Protein AF-A0A8T2SVF7-F1 (afdb_monomer_lite)

Structure (mmCIF, N/CA/C/O backbone):
data_AF-A0A8T2SVF7-F1
#
_entry.id   AF-A0A8T2SVF7-F1
#
loop_
_atom_site.group_PDB
_atom_site.id
_atom_site.type_symbol
_atom_site.label_atom_id
_atom_site.label_alt_id
_atom_site.label_comp_id
_atom_site.label_asym_id
_atom_site.label_entity_id
_atom_site.label_seq_id
_atom_site.pdbx_PDB_ins_code
_atom_site.Cartn_x
_atom_site.Cartn_y
_atom_site.Cartn_z
_atom_site.occupancy
_atom_site.B_iso_or_equiv
_atom_site.auth_seq_id
_atom_site.auth_comp_id
_atom_site.auth_asym_id
_atom_site.auth_atom_id
_atom_site.pdbx_PDB_model_num
ATOM 1 N N . MET A 1 1 ? -9.194 18.052 8.864 1.00 58.59 1 MET A N 1
ATOM 2 C CA . MET A 1 1 ? -9.812 16.775 9.287 1.00 58.59 1 MET A CA 1
ATOM 3 C C . MET A 1 1 ? -8.910 15.650 8.798 1.00 58.59 1 MET A C 1
ATOM 5 O O . MET A 1 1 ? -8.673 15.589 7.601 1.00 58.59 1 MET A O 1
ATOM 9 N N . ARG A 1 2 ? -8.306 14.850 9.688 1.00 80.56 2 ARG A N 1
ATOM 10 C CA . ARG A 1 2 ? -7.405 13.753 9.286 1.00 80.56 2 ARG A CA 1
ATOM 11 C C . ARG A 1 2 ? -8.191 12.448 9.305 1.00 80.56 2 ARG A C 1
ATOM 13 O O . ARG A 1 2 ? -8.723 12.075 10.347 1.00 80.56 2 ARG A O 1
ATOM 20 N N . ILE A 1 3 ? -8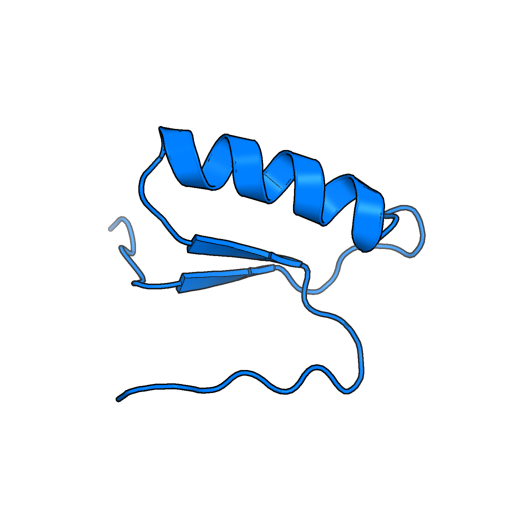.307 11.809 8.148 1.00 79.69 3 ILE A N 1
ATOM 21 C CA . ILE A 1 3 ? -9.029 10.546 7.983 1.00 79.69 3 ILE A CA 1
ATOM 22 C C . ILE A 1 3 ? -8.195 9.440 8.649 1.00 79.69 3 ILE A C 1
ATOM 24 O O . ILE A 1 3 ? -6.974 9.424 8.493 1.00 79.69 3 ILE A O 1
ATOM 28 N N . ARG A 1 4 ? -8.831 8.552 9.422 1.00 81.94 4 ARG A N 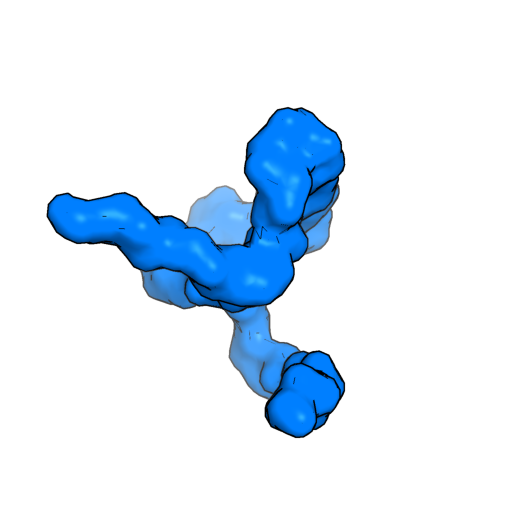1
ATOM 29 C CA . ARG A 1 4 ? -8.178 7.434 10.133 1.00 81.94 4 ARG A CA 1
ATOM 30 C C . ARG A 1 4 ? -8.757 6.093 9.662 1.00 81.94 4 ARG A C 1
ATOM 32 O O . ARG A 1 4 ? -9.562 5.501 10.380 1.00 81.94 4 ARG A O 1
ATOM 39 N N . PRO A 1 5 ? -8.443 5.655 8.432 1.00 86.19 5 PRO A N 1
ATOM 40 C CA . PRO A 1 5 ? -8.947 4.388 7.919 1.00 86.19 5 PRO A CA 1
ATOM 41 C C . PRO A 1 5 ? -8.299 3.207 8.655 1.00 86.19 5 PRO A C 1
ATOM 43 O O . PRO A 1 5 ? -7.165 3.309 9.116 1.00 86.19 5 PRO A O 1
ATOM 46 N N . LYS A 1 6 ? -8.999 2.066 8.722 1.00 84.69 6 LYS A N 1
ATOM 47 C CA . LYS A 1 6 ? -8.423 0.803 9.223 1.00 84.69 6 LYS A CA 1
ATOM 48 C C . LYS A 1 6 ? -7.319 0.270 8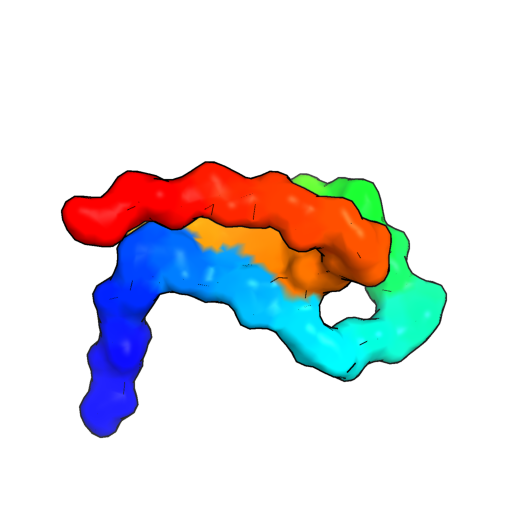.291 1.00 84.69 6 LYS A C 1
ATOM 50 O O . LYS A 1 6 ? -6.349 -0.310 8.761 1.00 84.69 6 LYS A O 1
ATOM 55 N N . ARG A 1 7 ? -7.475 0.486 6.979 1.00 87.62 7 ARG A N 1
ATOM 56 C CA . ARG A 1 7 ? -6.525 0.133 5.915 1.00 87.62 7 ARG A CA 1
ATOM 57 C C . ARG A 1 7 ? -6.583 1.180 4.804 1.00 87.62 7 ARG A C 1
ATOM 59 O O . ARG A 1 7 ? -7.679 1.626 4.465 1.00 87.62 7 ARG A O 1
ATOM 66 N N . ALA A 1 8 ? -5.445 1.538 4.215 1.00 89.88 8 ALA A N 1
ATOM 67 C CA . ALA A 1 8 ? -5.371 2.390 3.029 1.00 89.88 8 ALA A CA 1
ATOM 68 C C . ALA A 1 8 ? -4.699 1.659 1.856 1.00 89.88 8 ALA A C 1
ATOM 70 O O . ALA A 1 8 ? -3.654 1.031 2.013 1.00 89.88 8 ALA A O 1
ATOM 71 N N . LEU A 1 9 ? -5.307 1.754 0.672 1.00 90.12 9 LEU A N 1
ATOM 72 C CA . LEU A 1 9 ? -4.754 1.250 -0.585 1.00 90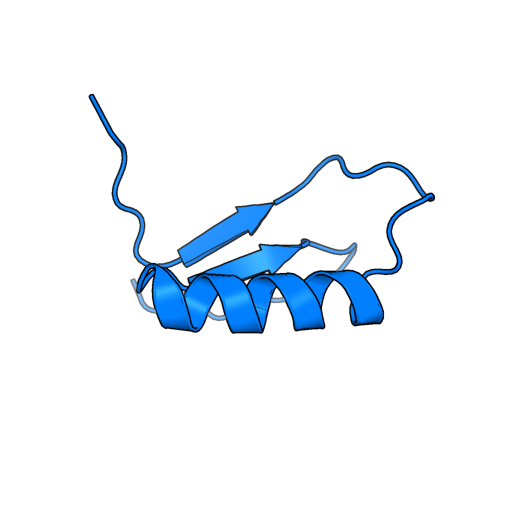.12 9 LEU A CA 1
ATOM 73 C C . LEU A 1 9 ? -4.320 2.443 -1.432 1.00 90.12 9 LEU A C 1
ATOM 75 O O . LEU A 1 9 ? -5.137 3.317 -1.723 1.00 90.12 9 LEU A O 1
ATOM 79 N N . LEU A 1 10 ? -3.046 2.489 -1.808 1.00 88.75 10 LEU A N 1
ATOM 80 C CA . LEU A 1 10 ? -2.500 3.550 -2.649 1.00 88.75 10 LEU A CA 1
ATOM 81 C C . LEU A 1 10 ? -2.578 3.117 -4.119 1.00 88.75 10 LEU A C 1
ATOM 83 O O . LEU A 1 10 ? -2.067 2.063 -4.491 1.00 88.75 10 LEU A O 1
ATOM 87 N N . VAL A 1 11 ? -3.236 3.927 -4.945 1.00 87.12 11 VAL A N 1
ATOM 88 C CA . VAL A 1 11 ? -3.446 3.707 -6.388 1.00 87.12 11 VAL A CA 1
ATOM 89 C C . VAL A 1 11 ? -2.776 4.823 -7.193 1.00 87.12 11 VAL A C 1
ATOM 91 O O . VAL A 1 11 ? -2.429 5.862 -6.635 1.00 87.12 11 VAL A O 1
ATOM 94 N N . GLY A 1 12 ? -2.642 4.640 -8.509 1.00 81.44 12 GLY A N 1
ATOM 95 C CA . GLY A 1 12 ? -2.129 5.685 -9.405 1.00 81.44 12 GLY A CA 1
ATOM 96 C C . GLY A 1 12 ? -0.614 5.889 -9.336 1.00 81.44 12 GLY A C 1
ATOM 97 O O . GLY A 1 12 ? -0.123 6.942 -9.732 1.00 81.44 12 GLY A O 1
ATOM 98 N N . MET A 1 13 ? 0.119 4.894 -8.834 1.00 76.19 13 MET A N 1
ATOM 99 C CA . MET A 1 13 ? 1.574 4.855 -8.936 1.00 76.19 13 MET A CA 1
ATOM 100 C C . MET A 1 13 ? 1.985 4.668 -10.404 1.00 76.19 13 MET A C 1
ATOM 102 O O . MET A 1 13 ? 1.360 3.896 -11.132 1.00 76.19 13 MET A O 1
ATOM 106 N N . THR A 1 14 ? 3.019 5.381 -10.853 1.00 71.00 14 THR A N 1
ATOM 107 C CA . THR A 1 14 ? 3.622 5.175 -12.179 1.0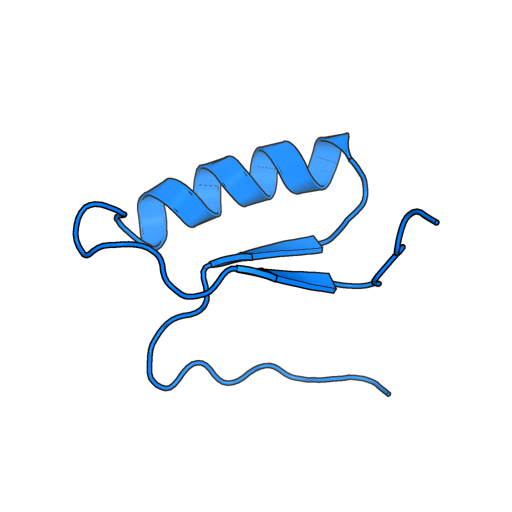0 71.00 14 THR A CA 1
ATOM 108 C C . THR A 1 14 ? 4.270 3.788 -12.258 1.00 71.00 14 THR A C 1
ATOM 110 O O . THR A 1 14 ? 4.588 3.182 -11.236 1.00 71.00 14 THR A O 1
ATOM 113 N N . HIS A 1 15 ? 4.542 3.296 -13.472 1.00 64.94 15 HIS A N 1
ATOM 114 C CA . HIS A 1 15 ? 5.257 2.026 -13.722 1.00 64.94 15 HIS A CA 1
ATOM 115 C C . HIS A 1 15 ? 6.678 1.964 -13.116 1.00 64.94 15 HIS A C 1
ATOM 117 O O . HIS A 1 15 ? 7.377 0.970 -13.275 1.00 64.94 15 HIS A O 1
ATOM 123 N N . GLU A 1 16 ? 7.131 3.049 -12.487 1.00 65.12 16 GLU A N 1
ATOM 124 C CA . GLU A 1 16 ? 8.418 3.169 -11.803 1.00 65.12 16 GLU A CA 1
ATOM 125 C C . GLU A 1 16 ? 8.404 2.505 -10.419 1.00 65.12 16 GLU A C 1
ATOM 127 O O . GLU A 1 16 ? 9.471 2.247 -9.863 1.00 65.12 16 GLU A O 1
ATOM 132 N N . PHE A 1 17 ? 7.217 2.220 -9.875 1.00 66.19 17 PHE A N 1
ATOM 133 C CA . PHE A 1 17 ? 7.064 1.519 -8.607 1.00 66.19 17 PHE A CA 1
ATOM 134 C C . PHE A 1 17 ? 7.033 0.007 -8.832 1.00 66.19 17 PHE A C 1
ATOM 136 O O . PHE A 1 17 ? 6.171 -0.534 -9.529 1.00 66.19 17 PHE A O 1
ATOM 143 N N . ASP A 1 18 ? 7.973 -0.687 -8.200 1.00 73.31 18 ASP A N 1
ATOM 144 C CA . ASP A 1 18 ? 7.952 -2.139 -8.114 1.00 73.31 18 ASP A CA 1
ATOM 145 C C . ASP A 1 18 ? 7.023 -2.503 -6.955 1.00 73.31 18 ASP A C 1
ATOM 147 O O . ASP A 1 18 ? 7.370 -2.363 -5.781 1.00 73.31 18 ASP A O 1
ATOM 151 N N . HIS A 1 19 ? 5.825 -2.991 -7.284 1.00 71.06 19 HIS A N 1
ATOM 152 C CA . HIS A 1 19 ? 4.803 -3.330 -6.295 1.00 71.06 19 HIS A CA 1
ATOM 153 C C . HIS A 1 19 ? 5.308 -4.239 -5.168 1.00 71.06 19 HIS A C 1
ATOM 155 O O . HIS A 1 19 ? 4.814 -4.127 -4.048 1.00 71.06 19 HIS A O 1
ATOM 161 N N . ALA A 1 20 ? 6.266 -5.135 -5.423 1.00 73.38 20 ALA A N 1
ATOM 162 C CA . ALA A 1 20 ? 6.803 -6.010 -4.387 1.00 73.38 20 ALA A CA 1
ATOM 163 C C . ALA A 1 20 ? 7.762 -5.251 -3.462 1.00 73.38 20 ALA A C 1
ATOM 165 O O . ALA A 1 20 ? 7.647 -5.338 -2.235 1.00 73.38 20 ALA A O 1
ATOM 166 N N . ARG A 1 21 ? 8.683 -4.474 -4.038 1.00 81.62 21 ARG A N 1
ATOM 167 C CA . ARG A 1 21 ? 9.662 -3.693 -3.272 1.00 81.62 21 ARG A CA 1
ATOM 168 C C . ARG A 1 21 ? 9.001 -2.573 -2.471 1.00 81.62 21 ARG A C 1
ATOM 170 O O . ARG A 1 21 ? 9.317 -2.379 -1.298 1.00 81.62 21 ARG A O 1
ATOM 177 N N . ASP A 1 22 ? 8.075 -1.853 -3.084 1.00 81.44 22 ASP A N 1
ATOM 178 C CA . ASP A 1 22 ? 7.430 -0.700 -2.466 1.00 81.44 22 ASP A CA 1
ATOM 179 C C . ASP A 1 22 ? 6.416 -1.114 -1.398 1.00 81.44 22 ASP A C 1
ATOM 181 O O . ASP A 1 22 ? 6.353 -0.487 -0.339 1.00 81.44 22 ASP A O 1
ATOM 185 N N . ASN A 1 23 ? 5.718 -2.242 -1.581 1.00 82.69 23 ASN A N 1
ATOM 186 C CA . ASN A 1 23 ? 4.897 -2.814 -0.512 1.00 82.69 23 ASN A CA 1
ATOM 187 C C . ASN A 1 23 ? 5.719 -3.232 0.706 1.00 82.69 23 ASN A C 1
ATOM 189 O O . ASN A 1 23 ? 5.252 -3.061 1.830 1.00 82.69 23 ASN A O 1
ATOM 193 N N . PHE A 1 24 ? 6.946 -3.724 0.519 1.00 84.25 24 PHE A N 1
ATOM 194 C CA . PHE A 1 24 ? 7.820 -4.039 1.649 1.00 84.25 24 PHE A CA 1
ATOM 195 C C . PHE A 1 24 ? 8.154 -2.785 2.472 1.00 84.25 24 PHE A C 1
ATOM 197 O O . PHE A 1 24 ? 8.051 -2.801 3.702 1.00 84.25 24 PHE A O 1
ATOM 204 N N . TYR A 1 25 ? 8.497 -1.672 1.816 1.00 85.00 25 TYR A N 1
ATOM 205 C CA . TYR A 1 25 ? 8.752 -0.408 2.513 1.00 85.00 25 TYR A CA 1
ATOM 206 C C . TYR A 1 25 ? 7.495 0.151 3.189 1.00 85.00 25 TYR A C 1
ATOM 208 O O . TYR A 1 25 ? 7.565 0.607 4.335 1.00 85.00 25 TYR A O 1
ATOM 216 N N . LEU A 1 26 ? 6.340 0.067 2.524 1.00 85.56 26 LEU A N 1
ATOM 217 C CA . LEU A 1 26 ? 5.060 0.481 3.097 1.00 85.56 26 LEU A CA 1
ATOM 218 C C . LEU A 1 26 ? 4.669 -0.363 4.305 1.00 85.56 26 LEU A C 1
ATOM 220 O O . LEU A 1 26 ? 4.147 0.189 5.266 1.00 85.56 26 LEU A O 1
ATOM 224 N N . GLN A 1 27 ? 4.982 -1.657 4.317 1.00 84.38 27 GLN A N 1
ATOM 225 C CA . GLN A 1 27 ? 4.724 -2.513 5.471 1.00 84.38 27 GLN A CA 1
ATOM 226 C C . GLN A 1 27 ? 5.566 -2.097 6.686 1.00 84.38 27 GLN A C 1
ATOM 228 O O . GLN A 1 27 ? 5.061 -2.040 7.806 1.00 84.38 27 GLN A O 1
ATOM 233 N N . GLN A 1 28 ? 6.835 -1.730 6.481 1.00 85.50 28 GLN A N 1
ATOM 234 C CA . GLN A 1 28 ? 7.683 -1.204 7.559 1.00 85.50 28 GLN A CA 1
ATOM 235 C C . GLN A 1 28 ? 7.175 0.143 8.091 1.00 85.50 28 GLN A C 1
ATOM 237 O O . GLN A 1 28 ? 7.214 0.397 9.295 1.00 85.50 28 GLN A O 1
ATOM 242 N N . TRP A 1 29 ? 6.685 1.007 7.202 1.00 85.19 29 TRP A N 1
ATOM 243 C CA . TRP A 1 29 ? 6.058 2.274 7.576 1.00 85.19 29 TRP A CA 1
ATOM 244 C C . TRP A 1 29 ? 4.727 2.057 8.315 1.00 85.19 29 TRP A C 1
ATOM 246 O O . TRP A 1 29 ? 4.484 2.667 9.354 1.00 85.19 29 TRP A O 1
ATOM 256 N N . SER A 1 30 ? 3.915 1.115 7.837 1.00 85.25 30 SER A N 1
ATOM 257 C CA . SER A 1 30 ? 2.627 0.714 8.404 1.00 85.25 30 SER A CA 1
ATOM 258 C C . SER A 1 30 ? 2.757 0.262 9.858 1.00 85.25 30 SER A C 1
ATOM 260 O O . SER A 1 30 ? 1.985 0.702 10.710 1.00 85.25 30 SER A O 1
ATOM 262 N N . LEU A 1 31 ? 3.788 -0.530 10.172 1.00 83.38 31 LEU A N 1
ATOM 263 C CA . LEU A 1 31 ? 4.094 -0.951 11.542 1.00 83.38 31 LEU A CA 1
ATOM 264 C C . LEU A 1 31 ? 4.417 0.226 12.476 1.00 83.38 31 LEU A C 1
ATOM 266 O O . LEU A 1 31 ? 4.110 0.159 13.663 1.00 83.38 31 LEU A O 1
ATOM 270 N N . ARG A 1 32 ? 5.030 1.298 11.960 1.00 84.81 32 ARG A N 1
ATOM 271 C CA . ARG A 1 32 ? 5.383 2.489 12.753 1.00 84.81 32 ARG A CA 1
ATOM 272 C C . ARG A 1 32 ? 4.186 3.403 12.993 1.00 84.81 32 ARG A C 1
ATOM 274 O O . ARG A 1 32 ? 4.053 3.953 14.079 1.00 84.81 32 ARG A O 1
ATOM 281 N N . GLU A 1 33 ? 3.330 3.560 11.988 1.00 81.25 33 GLU A N 1
ATOM 282 C CA . GLU A 1 33 ? 2.188 4.484 12.025 1.00 81.25 33 GLU A CA 1
ATOM 283 C C . GLU A 1 33 ? 0.892 3.828 12.529 1.00 81.25 33 GLU A C 1
ATOM 285 O O . GLU A 1 33 ? -0.078 4.521 12.836 1.00 81.25 33 GLU A O 1
ATOM 290 N N . GLY A 1 34 ? 0.861 2.495 12.622 1.00 82.81 34 GLY A N 1
ATOM 291 C CA . GLY A 1 34 ? -0.292 1.732 13.104 1.00 82.81 34 GLY A CA 1
ATOM 292 C C . GLY A 1 34 ? -1.472 1.700 12.128 1.00 82.81 34 GLY A C 1
ATOM 293 O O . GLY A 1 34 ? -2.602 1.453 12.546 1.00 82.81 34 GLY A O 1
ATOM 294 N N . ILE A 1 35 ? -1.231 1.966 10.841 1.00 83.19 35 ILE A N 1
ATOM 295 C CA . ILE A 1 35 ? -2.245 1.916 9.780 1.00 83.19 35 ILE A CA 1
ATOM 296 C C . ILE A 1 35 ? -1.766 0.938 8.717 1.00 83.19 35 ILE A C 1
ATOM 298 O O . ILE A 1 35 ? -0.664 1.094 8.198 1.00 83.19 35 ILE A O 1
ATOM 302 N N . ASP A 1 36 ? -2.591 -0.052 8.380 1.00 86.88 36 ASP A N 1
ATOM 303 C CA . ASP A 1 36 ? -2.313 -1.017 7.312 1.00 86.88 36 ASP A CA 1
ATOM 304 C C . ASP A 1 36 ? -2.298 -0.303 5.950 1.00 86.88 36 ASP A C 1
ATOM 306 O O . ASP A 1 36 ? -3.312 0.273 5.544 1.00 86.88 36 ASP A O 1
ATOM 310 N N . VAL A 1 37 ? -1.147 -0.286 5.269 1.00 89.06 37 VAL A N 1
ATOM 311 C CA . VAL A 1 37 ? -0.968 0.414 3.988 1.00 89.06 37 VAL A CA 1
ATOM 312 C C . VAL A 1 37 ? -0.249 -0.464 2.978 1.00 89.06 37 VAL A C 1
ATOM 314 O O . VAL A 1 37 ? 0.786 -1.052 3.277 1.00 89.06 37 VAL A O 1
ATOM 317 N N . GLN A 1 38 ? -0.783 -0.489 1.756 1.00 88.88 38 GLN A N 1
ATOM 318 C CA . GLN A 1 38 ? -0.175 -1.158 0.607 1.00 88.88 38 GLN A CA 1
ATOM 319 C C . GLN A 1 38 ? -0.522 -0.440 -0.704 1.00 88.88 38 GLN A C 1
ATOM 321 O O . GLN A 1 38 ? -1.521 0.277 -0.795 1.00 88.88 38 GLN A O 1
ATOM 326 N N . LEU A 1 39 ? 0.285 -0.670 -1.733 1.00 89.19 39 LEU A N 1
ATOM 327 C CA . LEU A 1 39 ? -0.034 -0.375 -3.121 1.00 89.19 39 LEU A CA 1
ATOM 328 C C . LEU A 1 39 ? -1.086 -1.348 -3.641 1.00 89.19 39 LEU A C 1
ATOM 330 O O . LEU A 1 39 ? -1.005 -2.562 -3.421 1.00 89.19 39 LEU A O 1
ATOM 334 N N . ALA A 1 40 ? -2.038 -0.800 -4.383 1.00 88.06 40 ALA A N 1
ATOM 335 C CA . ALA A 1 40 ? -2.956 -1.591 -5.174 1.00 88.06 40 ALA A CA 1
ATOM 336 C C . ALA A 1 40 ? -2.288 -2.092 -6.457 1.00 88.06 40 ALA A C 1
ATOM 338 O O . ALA A 1 40 ? -1.370 -1.457 -6.977 1.00 88.06 40 ALA A O 1
ATOM 339 N N . TYR A 1 41 ? -2.776 -3.213 -6.977 1.00 85.56 41 TYR A N 1
ATOM 340 C CA . TYR A 1 41 ? -2.386 -3.747 -8.280 1.00 85.56 41 TYR A CA 1
ATOM 341 C C . TYR A 1 41 ? -3.605 -4.302 -9.020 1.00 85.56 41 TYR A C 1
ATOM 343 O O . TYR A 1 41 ? -4.631 -4.632 -8.413 1.00 85.56 41 TYR A O 1
ATOM 351 N N . ASP A 1 42 ? -3.495 -4.413 -10.339 1.00 83.62 42 ASP A N 1
ATOM 352 C CA . ASP A 1 42 ? -4.599 -4.867 -11.179 1.00 83.62 42 ASP A CA 1
ATOM 353 C C . ASP A 1 42 ? -5.002 -6.307 -10.843 1.00 83.62 42 ASP A C 1
ATOM 355 O O . ASP A 1 42 ? -4.176 -7.213 -10.732 1.00 83.62 42 ASP A O 1
ATOM 359 N N . GLY A 1 43 ? -6.304 -6.525 -10.654 1.00 88.25 43 GLY A N 1
ATOM 360 C CA . GLY A 1 43 ? -6.844 -7.825 -10.251 1.00 88.25 43 GLY A CA 1
ATOM 361 C C . GLY A 1 43 ? -6.659 -8.168 -8.767 1.00 88.25 43 GLY A C 1
ATOM 362 O O . GLY A 1 43 ? -7.024 -9.277 -8.363 1.00 88.25 43 GLY A O 1
ATOM 363 N N . GLN A 1 44 ? -6.148 -7.246 -7.939 1.00 88.19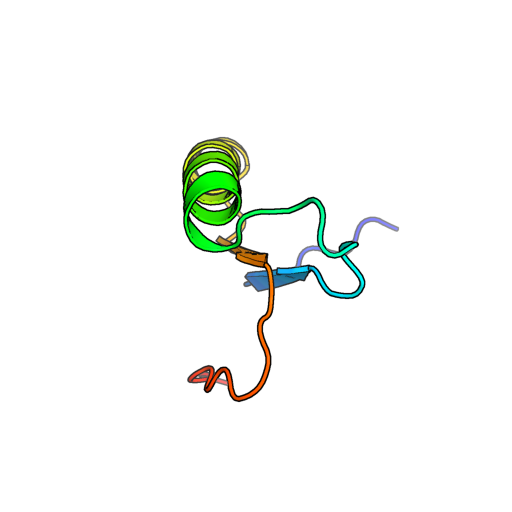 44 GLN A N 1
ATOM 364 C CA . GLN A 1 44 ? -6.036 -7.449 -6.495 1.00 88.19 44 GLN A CA 1
ATOM 365 C C . GLN A 1 44 ? -7.408 -7.720 -5.865 1.00 88.19 44 GLN A C 1
ATOM 367 O O . GLN A 1 44 ? -8.353 -6.942 -5.997 1.00 88.19 44 GLN A O 1
ATOM 372 N N . ARG A 1 45 ? -7.506 -8.828 -5.126 1.00 90.38 45 ARG A N 1
ATOM 373 C CA . ARG A 1 45 ? -8.683 -9.173 -4.322 1.00 90.38 45 ARG A CA 1
ATOM 374 C C . ARG A 1 45 ? -8.390 -8.869 -2.862 1.00 90.38 45 ARG A C 1
ATOM 376 O O . ARG A 1 45 ? -7.466 -9.437 -2.287 1.00 90.38 45 ARG A O 1
ATOM 383 N N . VAL A 1 46 ? -9.186 -7.990 -2.261 1.00 86.50 46 VAL A N 1
ATOM 384 C CA . VAL A 1 46 ? -9.060 -7.621 -0.848 1.00 86.50 46 VAL A CA 1
ATOM 385 C C . VAL A 1 46 ? -10.265 -8.163 -0.097 1.00 86.50 46 VAL A C 1
ATOM 387 O O . VAL A 1 46 ? -11.403 -7.845 -0.430 1.00 86.50 46 VAL A O 1
ATOM 390 N N . VAL A 1 47 ? -10.012 -8.982 0.922 1.00 87.44 47 VAL A N 1
ATOM 391 C CA . VAL A 1 47 ? -11.056 -9.387 1.865 1.00 87.44 47 VAL A CA 1
ATOM 392 C C . VAL A 1 47 ? -11.352 -8.189 2.761 1.00 87.44 47 VAL A C 1
ATOM 394 O O . VAL A 1 47 ? -10.450 -7.665 3.424 1.00 87.44 47 VAL A O 1
ATOM 397 N N . VAL A 1 48 ? -12.604 -7.740 2.741 1.00 83.69 48 VAL A N 1
ATOM 398 C CA . VAL A 1 48 ? -13.101 -6.665 3.597 1.00 83.69 48 VAL A CA 1
ATOM 399 C C . VAL A 1 48 ? -13.986 -7.300 4.655 1.00 83.69 48 VAL A C 1
ATOM 401 O O . VAL A 1 48 ? -14.992 -7.920 4.325 1.00 83.69 48 VAL A O 1
ATOM 404 N N . ASP A 1 49 ? -13.582 -7.148 5.909 1.00 77.62 49 ASP A N 1
ATOM 405 C CA . ASP A 1 49 ? -14.434 -7.412 7.063 1.00 77.62 49 ASP A CA 1
ATOM 406 C C . ASP A 1 49 ? -15.116 -6.085 7.423 1.00 77.62 49 ASP A C 1
ATOM 408 O O . ASP A 1 49 ? -14.430 -5.118 7.783 1.00 77.62 49 ASP A O 1
ATOM 412 N N . LEU A 1 50 ? -16.426 -5.999 7.163 1.00 67.38 50 LEU A N 1
ATOM 413 C CA . LEU A 1 50 ? -17.228 -4.773 7.288 1.00 67.38 50 LEU A CA 1
ATOM 414 C C . LEU A 1 50 ? -17.661 -4.536 8.738 1.00 67.38 50 LEU A C 1
ATOM 416 O O . LEU A 1 50 ? -18.347 -5.417 9.294 1.00 67.38 50 LEU A O 1
#

Organism: Ceratopteris richardii (NCBI:txid49495)

Sequence (50 aa):
MRIRPKRALLVGMTHEFDHARDNFYLQQWSLREGIDVQLAYDGQRVVVDL

Secondary structure (DSSP, 8-state):
-----SEEEE----TTS-HHHHHHHHHHHHHHHTSEEEE--TT-------

pLDDT: mean 81.9, std 7.48, range [58.59, 90.38]

Radius of gyration: 11.64 Å; chains: 1; bounding box: 27×26×27 Å

Foldseek 3Di:
DDDDDQEDEDEDDDPVDDQVVVQVVVVVVCVVVVHHYGYDDPPDDDDDDD